Protein AF-A0A1G5LSL0-F1 (afdb_monomer_lite)

Radius of gyration: 14.31 Å; chains: 1; bounding box: 26×23×39 Å

Foldseek 3Di:
DAPQFQKDKDWDFDADPVRDTPDIDIDIDGDAPPVVRDRDRDRLVPVLVVDPHSPPPPD

Structure (mmCIF, N/CA/C/O backbone):
data_AF-A0A1G5LSL0-F1
#
_entry.id   AF-A0A1G5LSL0-F1
#
loop_
_atom_site.group_PDB
_atom_site.id
_atom_site.type_symbol
_atom_site.label_atom_id
_atom_site.label_alt_id
_atom_site.label_comp_id
_atom_site.label_asym_id
_atom_site.label_entity_id
_atom_site.label_seq_id
_atom_site.pdbx_PDB_ins_code
_atom_site.Cartn_x
_atom_site.Cartn_y
_atom_site.Cartn_z
_atom_site.occupancy
_atom_site.B_iso_or_equiv
_atom_site.auth_seq_id
_atom_site.auth_comp_id
_atom_site.auth_asym_id
_atom_site.auth_atom_id
_atom_site.pdbx_PDB_model_num
ATOM 1 N N . MET A 1 1 ? 9.355 -3.127 3.553 1.00 51.25 1 MET A N 1
ATOM 2 C CA . MET A 1 1 ? 10.720 -3.326 3.007 1.00 51.25 1 MET A CA 1
ATOM 3 C C . MET A 1 1 ? 10.610 -3.170 1.495 1.00 51.25 1 MET A C 1
ATOM 5 O O . MET A 1 1 ? 9.724 -3.797 0.927 1.00 51.25 1 MET A O 1
ATOM 9 N N . TYR A 1 2 ? 11.397 -2.305 0.848 1.00 54.47 2 TYR A N 1
ATOM 10 C CA . TYR A 1 2 ? 11.400 -2.250 -0.619 1.00 54.47 2 TYR A CA 1
ATOM 11 C C . TYR A 1 2 ? 12.118 -3.508 -1.114 1.00 54.47 2 TYR A C 1
ATOM 13 O O . TYR A 1 2 ? 13.286 -3.712 -0.789 1.00 54.47 2 TYR A O 1
ATOM 21 N N . GLY A 1 3 ? 11.395 -4.403 -1.790 1.00 55.16 3 GLY A N 1
ATOM 22 C CA . GLY A 1 3 ? 12.014 -5.566 -2.420 1.00 55.16 3 GLY A CA 1
ATOM 23 C C . GLY A 1 3 ? 12.981 -5.106 -3.512 1.00 55.16 3 GLY A C 1
ATOM 24 O O . GLY A 1 3 ? 12.845 -4.003 -4.032 1.00 55.16 3 GLY A O 1
ATOM 25 N N . SER A 1 4 ? 13.940 -5.946 -3.896 1.00 60.69 4 SER A N 1
ATOM 26 C CA . SER A 1 4 ? 14.902 -5.698 -4.986 1.00 60.69 4 SER A CA 1
ATOM 27 C C . SER A 1 4 ? 14.265 -5.674 -6.393 1.00 60.69 4 SER A C 1
ATOM 29 O O . SER A 1 4 ? 14.901 -6.021 -7.386 1.00 60.69 4 SER A O 1
ATOM 31 N N . GLY A 1 5 ? 12.994 -5.282 -6.494 1.00 75.38 5 GLY A N 1
ATOM 32 C CA . GLY A 1 5 ? 12.196 -5.275 -7.712 1.00 75.38 5 GLY A CA 1
ATOM 33 C C . GLY A 1 5 ? 11.283 -4.053 -7.801 1.00 75.38 5 GLY A C 1
ATOM 34 O O . GLY A 1 5 ? 11.372 -3.108 -7.025 1.00 75.38 5 GLY A O 1
ATOM 35 N N . LYS A 1 6 ? 10.358 -4.086 -8.760 1.00 87.25 6 LYS A N 1
ATOM 36 C CA . LYS A 1 6 ? 9.489 -2.945 -9.106 1.00 87.25 6 LYS A CA 1
ATOM 37 C C . LYS A 1 6 ? 8.366 -2.663 -8.100 1.00 87.25 6 LYS A C 1
ATOM 39 O O . LYS A 1 6 ? 7.510 -1.812 -8.344 1.00 87.25 6 LYS A O 1
ATOM 44 N N . THR A 1 7 ? 8.324 -3.424 -7.011 1.00 88.19 7 THR A N 1
ATOM 45 C CA . THR A 1 7 ? 7.213 -3.459 -6.064 1.00 88.19 7 THR A CA 1
ATOM 46 C C . THR A 1 7 ? 7.701 -3.533 -4.623 1.00 88.19 7 THR A C 1
ATOM 48 O O . THR A 1 7 ? 8.799 -4.010 -4.338 1.00 88.19 7 THR A O 1
ATOM 51 N N . PHE A 1 8 ? 6.849 -3.108 -3.701 1.00 85.19 8 PHE A N 1
ATOM 52 C CA . PHE A 1 8 ? 7.068 -3.138 -2.264 1.00 85.19 8 PHE A CA 1
ATOM 53 C C . PHE A 1 8 ? 5.796 -3.563 -1.534 1.00 85.19 8 PHE A C 1
ATOM 55 O O . PHE A 1 8 ? 4.686 -3.429 -2.048 1.00 85.19 8 PHE A O 1
ATOM 62 N N . GLU A 1 9 ? 5.969 -4.089 -0.327 1.00 88.00 9 GLU A N 1
ATOM 63 C CA . GLU A 1 9 ? 4.853 -4.427 0.551 1.00 88.00 9 GLU A CA 1
ATOM 64 C C . GLU A 1 9 ? 4.347 -3.176 1.278 1.00 88.00 9 GLU A C 1
ATOM 66 O O . GLU A 1 9 ? 5.140 -2.373 1.782 1.00 88.00 9 GLU A O 1
ATOM 71 N N . VAL A 1 10 ? 3.025 -3.032 1.346 1.00 89.19 10 VAL A N 1
ATOM 72 C CA . VAL A 1 10 ? 2.319 -1.980 2.074 1.00 89.19 10 VAL A CA 1
ATOM 73 C C . VAL A 1 10 ? 1.540 -2.614 3.212 1.00 89.19 10 VAL A C 1
ATOM 75 O O . VAL A 1 10 ? 0.795 -3.571 3.010 1.00 89.19 10 VAL A O 1
ATOM 78 N N . MET A 1 11 ? 1.689 -2.036 4.399 1.00 93.94 11 MET A N 1
ATOM 79 C CA . MET A 1 11 ? 0.874 -2.345 5.565 1.00 93.94 11 MET A CA 1
ATOM 80 C C . MET A 1 11 ? 0.201 -1.056 6.016 1.00 93.94 11 MET A C 1
ATOM 82 O O . MET A 1 11 ? 0.876 -0.097 6.386 1.00 93.94 11 MET A O 1
ATOM 86 N N . GLN A 1 12 ? -1.126 -1.026 5.980 1.00 95.88 12 GLN A N 1
ATOM 87 C CA . GLN A 1 12 ? -1.915 0.130 6.376 1.00 95.88 12 GLN A CA 1
ATOM 88 C C . GLN A 1 12 ? -2.846 -0.248 7.524 1.00 95.88 12 GLN A C 1
ATOM 90 O O . GLN A 1 12 ? -3.530 -1.271 7.481 1.00 95.88 12 GLN A O 1
ATOM 95 N N . LYS A 1 13 ? -2.901 0.605 8.545 1.00 97.75 13 LYS A N 1
ATOM 96 C CA . LYS A 1 13 ? -3.940 0.562 9.575 1.00 97.75 13 LYS A CA 1
ATOM 97 C C . LYS A 1 13 ? -4.880 1.736 9.357 1.00 97.75 13 LYS A C 1
ATOM 99 O O . LYS A 1 13 ? -4.428 2.865 9.194 1.00 97.75 13 LYS A O 1
ATOM 104 N N . ILE A 1 14 ? -6.177 1.462 9.351 1.00 97.25 14 ILE A N 1
ATOM 105 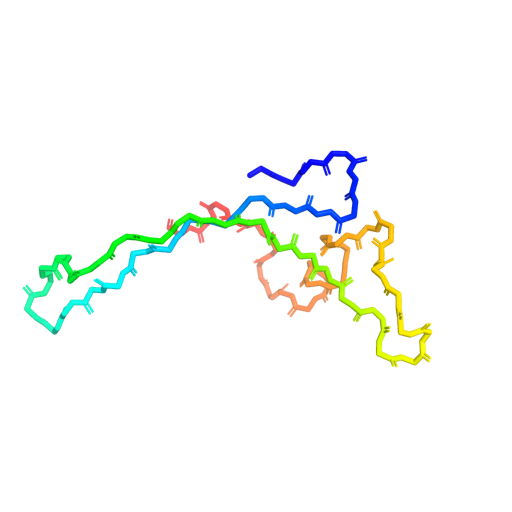C CA . ILE A 1 14 ? -7.218 2.486 9.314 1.00 97.25 14 ILE A CA 1
ATOM 106 C C . ILE A 1 14 ? -7.662 2.699 10.756 1.00 97.25 14 ILE A C 1
ATOM 108 O O . ILE A 1 14 ? -8.183 1.778 11.388 1.00 97.25 14 ILE A O 1
ATOM 112 N N . ILE A 1 15 ? -7.392 3.893 11.278 1.00 98.12 15 ILE A N 1
ATOM 113 C CA . ILE A 1 15 ? -7.635 4.262 12.673 1.00 98.12 15 ILE A CA 1
ATOM 114 C C . ILE A 1 15 ? -8.881 5.148 12.732 1.00 98.12 15 ILE A C 1
ATOM 116 O O . ILE A 1 15 ? -9.036 6.055 11.915 1.00 98.12 15 ILE A O 1
ATOM 120 N N . LYS A 1 16 ? -9.785 4.852 13.666 1.00 97.25 16 LYS A N 1
ATOM 121 C CA . LYS A 1 16 ? -10.945 5.691 13.983 1.00 97.25 16 LYS A CA 1
ATOM 122 C C . LYS A 1 16 ? -10.507 6.927 14.771 1.00 97.25 16 LYS A C 1
ATOM 124 O O . LYS A 1 16 ? -9.419 6.952 15.337 1.00 97.25 16 LYS A O 1
ATOM 129 N N . GLU A 1 17 ? -11.380 7.924 14.874 1.00 98.06 17 GLU A N 1
ATOM 130 C CA . GLU A 1 17 ? -11.098 9.133 15.664 1.00 98.06 17 GLU A CA 1
ATOM 131 C C . GLU A 1 17 ? -10.840 8.837 17.151 1.00 98.06 17 GLU A C 1
ATOM 133 O O . GLU A 1 17 ? -10.059 9.533 17.791 1.00 98.06 17 GLU A O 1
ATOM 138 N N . ASP A 1 18 ? -11.433 7.764 17.684 1.00 96.44 18 ASP A N 1
ATOM 139 C CA . ASP A 1 18 ? -11.227 7.293 19.060 1.00 96.44 18 ASP A CA 1
ATOM 140 C C . ASP A 1 18 ? -9.921 6.492 19.262 1.00 96.44 18 ASP A C 1
ATOM 142 O O . ASP A 1 18 ? -9.655 5.992 20.354 1.00 96.44 18 ASP A O 1
ATOM 146 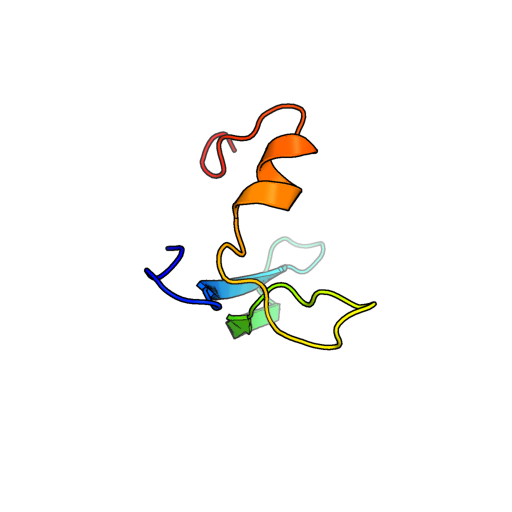N N . GLY A 1 19 ? -9.099 6.353 18.218 1.00 96.62 19 GLY A N 1
ATOM 147 C CA . GLY A 1 19 ? -7.842 5.607 18.247 1.00 96.62 19 GLY A CA 1
ATOM 148 C C . GLY A 1 19 ? -7.987 4.097 18.036 1.00 96.62 19 GLY A C 1
ATOM 149 O O . GLY A 1 19 ? -6.974 3.404 17.909 1.00 96.62 19 GLY A O 1
ATOM 150 N N . ALA A 1 20 ? -9.206 3.554 17.947 1.00 97.69 20 ALA A N 1
ATOM 151 C CA . ALA A 1 20 ? -9.403 2.136 17.673 1.00 97.69 20 ALA A CA 1
ATOM 152 C C . ALA A 1 20 ? -9.056 1.788 16.215 1.00 97.69 20 ALA A C 1
ATOM 154 O O . ALA A 1 20 ? -9.326 2.543 15.278 1.00 97.69 20 ALA A O 1
ATOM 155 N N . VAL A 1 21 ? -8.499 0.594 15.996 1.00 98.00 21 VAL A N 1
ATOM 156 C CA . VAL A 1 21 ? -8.256 0.079 14.641 1.00 98.00 21 VAL A CA 1
ATOM 157 C C . VAL A 1 21 ? -9.586 -0.366 14.034 1.00 98.00 21 VAL A C 1
ATOM 159 O O . VAL A 1 21 ? -10.222 -1.292 14.532 1.00 98.00 21 VAL A O 1
ATOM 162 N N . ALA A 1 22 ? -10.000 0.274 12.942 1.00 98.00 22 ALA A N 1
ATOM 163 C CA . ALA A 1 22 ? -11.163 -0.144 12.165 1.00 98.00 22 ALA A CA 1
ATOM 164 C C . ALA A 1 22 ? -10.831 -1.315 11.232 1.00 98.00 22 ALA A C 1
ATOM 166 O O . ALA A 1 22 ? -11.637 -2.229 11.080 1.00 98.00 22 ALA A O 1
ATOM 167 N N . ALA A 1 23 ? -9.653 -1.279 10.603 1.00 97.94 23 ALA A N 1
ATOM 168 C CA . ALA A 1 23 ? -9.193 -2.313 9.683 1.00 97.94 23 ALA A CA 1
ATOM 169 C C . ALA A 1 23 ? -7.667 -2.295 9.530 1.00 97.94 23 ALA A C 1
ATOM 171 O O . ALA A 1 23 ? -7.018 -1.257 9.692 1.00 97.94 23 ALA A O 1
ATOM 172 N N . SER A 1 24 ? -7.107 -3.440 9.149 1.00 97.25 24 SER A N 1
ATOM 173 C CA . SER A 1 24 ? -5.730 -3.571 8.674 1.00 97.25 24 SER A CA 1
ATOM 174 C C . SER A 1 24 ? -5.722 -4.106 7.250 1.00 97.25 24 SER A C 1
ATOM 176 O O . SER A 1 24 ? -6.418 -5.076 6.954 1.00 97.25 24 SER A O 1
ATOM 178 N N . VAL A 1 25 ? -4.906 -3.506 6.393 1.00 96.69 25 VAL A N 1
ATOM 179 C CA . VAL A 1 25 ? -4.753 -3.890 4.992 1.00 96.69 25 VAL A CA 1
ATOM 180 C C . VAL A 1 25 ? -3.288 -4.197 4.729 1.00 96.69 25 VAL A C 1
ATOM 182 O O . VAL A 1 25 ? -2.413 -3.397 5.065 1.00 96.69 25 VAL A O 1
ATOM 185 N N . THR A 1 26 ? -3.028 -5.344 4.112 1.00 95.44 26 THR A N 1
ATOM 186 C CA . THR A 1 26 ? -1.727 -5.687 3.539 1.00 95.44 26 THR A CA 1
ATOM 187 C C . THR A 1 26 ? -1.858 -5.783 2.025 1.00 95.44 26 THR A C 1
ATOM 189 O O . THR A 1 26 ? -2.905 -6.164 1.499 1.00 95.44 26 THR A O 1
ATOM 192 N N . GLY A 1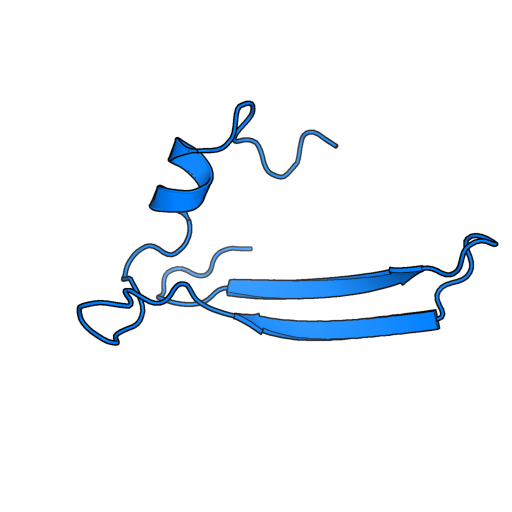 27 ? -0.812 -5.399 1.302 1.00 91.81 27 GLY A N 1
ATOM 193 C CA . GLY A 1 27 ? -0.835 -5.433 -0.153 1.00 91.81 27 GLY A CA 1
ATOM 194 C C . GLY A 1 27 ? 0.536 -5.247 -0.778 1.00 91.81 27 GLY A C 1
ATOM 195 O O . GLY A 1 27 ? 1.506 -4.894 -0.111 1.00 91.81 27 GLY A O 1
ATOM 196 N N . VAL A 1 28 ? 0.599 -5.473 -2.086 1.00 92.19 28 VAL A N 1
ATOM 197 C CA . VAL A 1 28 ? 1.783 -5.210 -2.905 1.00 92.19 28 VAL A CA 1
ATOM 198 C C . VAL A 1 28 ? 1.502 -3.975 -3.753 1.00 92.19 28 VAL A C 1
ATOM 200 O O . VAL A 1 28 ? 0.494 -3.921 -4.454 1.00 92.19 28 VAL A O 1
ATOM 203 N N . ALA A 1 29 ? 2.391 -2.990 -3.696 1.00 89.50 29 ALA A N 1
ATOM 204 C CA . ALA A 1 29 ? 2.313 -1.758 -4.472 1.00 89.50 29 ALA A CA 1
ATOM 205 C C . ALA A 1 29 ? 3.580 -1.558 -5.313 1.00 89.50 29 ALA A C 1
ATOM 207 O O . ALA A 1 29 ? 4.597 -2.209 -5.091 1.00 89.50 29 ALA A O 1
ATOM 208 N N . GLY A 1 30 ? 3.531 -0.648 -6.282 1.00 89.50 30 GLY A N 1
ATOM 209 C CA . GLY A 1 30 ? 4.674 -0.240 -7.097 1.00 89.50 30 GLY A CA 1
ATOM 210 C C . GLY A 1 30 ? 4.468 1.173 -7.634 1.00 89.50 30 GLY A C 1
ATOM 211 O O . GLY A 1 30 ? 3.351 1.689 -7.605 1.00 89.50 30 GLY A O 1
ATOM 212 N N . MET A 1 31 ? 5.537 1.803 -8.122 1.00 89.12 31 MET A N 1
ATOM 213 C CA . MET A 1 31 ? 5.450 3.148 -8.694 1.00 89.12 31 MET A CA 1
ATOM 214 C C . MET A 1 31 ? 5.289 3.066 -10.213 1.00 89.12 31 MET A C 1
ATOM 216 O O . MET A 1 31 ? 6.069 2.399 -10.894 1.00 89.12 31 MET A O 1
ATOM 220 N N . LEU A 1 32 ? 4.271 3.739 -10.749 1.00 90.44 32 LEU A N 1
ATOM 221 C CA . LEU A 1 32 ? 3.979 3.750 -12.181 1.00 90.44 32 LEU A CA 1
ATOM 222 C C . LEU A 1 32 ? 4.602 4.985 -12.841 1.00 90.44 32 LEU A C 1
ATOM 224 O O . LEU A 1 32 ? 4.305 6.117 -12.461 1.00 90.44 32 LEU A O 1
ATOM 228 N N . ASP A 1 33 ? 5.417 4.773 -13.872 1.00 87.69 33 ASP A N 1
ATOM 229 C CA . ASP A 1 33 ? 5.698 5.810 -14.861 1.00 87.69 33 ASP A CA 1
ATOM 230 C C . ASP A 1 33 ? 4.449 5.972 -15.735 1.00 87.69 33 ASP A C 1
ATOM 232 O O . ASP A 1 33 ? 4.095 5.081 -16.514 1.00 87.69 33 ASP A O 1
ATOM 236 N N . LEU A 1 34 ? 3.762 7.104 -15.578 1.00 92.44 34 LEU A N 1
ATOM 237 C CA . LEU A 1 34 ? 2.503 7.386 -16.266 1.00 92.44 34 LEU A CA 1
ATOM 238 C C . LEU A 1 34 ? 2.678 7.620 -17.771 1.00 92.44 34 LEU A C 1
ATOM 240 O O . LEU A 1 34 ? 1.761 7.318 -18.536 1.00 92.44 34 LEU A O 1
ATOM 244 N N . ALA A 1 35 ? 3.839 8.113 -18.208 1.00 91.31 35 ALA A N 1
ATOM 245 C CA . ALA A 1 35 ? 4.120 8.347 -19.620 1.00 91.31 35 ALA A CA 1
ATOM 246 C C . ALA A 1 35 ? 4.425 7.025 -20.332 1.00 91.31 35 ALA A C 1
ATOM 248 O O . ALA A 1 35 ? 3.836 6.718 -21.369 1.00 91.31 35 ALA A O 1
ATOM 249 N N . ALA A 1 36 ? 5.294 6.203 -19.740 1.00 93.19 36 ALA A N 1
ATOM 250 C CA . ALA A 1 36 ? 5.642 4.891 -20.281 1.00 93.19 36 ALA A CA 1
ATOM 251 C C . ALA A 1 36 ? 4.575 3.815 -20.013 1.00 93.19 36 ALA A C 1
ATOM 253 O O . ALA A 1 36 ? 4.652 2.733 -20.598 1.00 93.19 36 ALA A O 1
ATOM 254 N N . ARG A 1 37 ? 3.618 4.091 -19.112 1.00 94.44 37 ARG A N 1
ATOM 255 C CA . ARG A 1 37 ? 2.606 3.154 -18.590 1.00 94.44 37 ARG A CA 1
ATOM 256 C C . ARG A 1 37 ? 3.225 1.845 -18.097 1.00 94.44 37 ARG A C 1
ATOM 258 O O . ARG A 1 37 ? 2.749 0.754 -18.405 1.00 94.44 37 ARG A O 1
ATOM 265 N N . ARG A 1 38 ? 4.327 1.953 -17.353 1.00 90.81 38 ARG A N 1
ATOM 266 C CA . ARG A 1 38 ? 5.110 0.814 -16.848 1.00 90.81 38 ARG A CA 1
ATOM 267 C C . ARG A 1 38 ? 5.596 1.063 -15.430 1.00 90.81 38 ARG A C 1
ATOM 269 O O . ARG A 1 38 ? 5.863 2.200 -15.056 1.00 90.81 38 ARG A O 1
ATOM 276 N N . LEU A 1 39 ? 5.745 -0.009 -14.653 1.00 90.31 39 LEU A N 1
ATOM 277 C CA . LEU A 1 39 ? 6.348 0.092 -13.327 1.00 90.31 39 LEU A CA 1
ATOM 278 C C . LEU A 1 39 ? 7.820 0.505 -13.433 1.00 90.31 39 LEU A C 1
ATOM 280 O O . LEU A 1 39 ? 8.568 -0.044 -14.262 1.00 90.31 39 LEU A O 1
ATOM 284 N N . THR A 1 40 ? 8.224 1.439 -12.574 1.00 86.94 40 THR A N 1
ATOM 285 C CA . THR A 1 40 ? 9.615 1.877 -12.453 1.00 86.94 40 THR A CA 1
ATOM 286 C C . THR A 1 40 ? 10.479 0.740 -11.912 1.00 86.94 40 THR A C 1
ATOM 288 O O . THR A 1 40 ? 10.014 -0.133 -11.182 1.00 86.94 40 THR A O 1
ATOM 291 N N . ALA A 1 41 ? 11.748 0.711 -12.325 1.00 86.31 41 ALA A N 1
ATOM 292 C CA . ALA A 1 41 ? 12.706 -0.267 -11.809 1.00 86.31 41 ALA A CA 1
ATOM 293 C C . ALA A 1 41 ? 13.083 0.021 -10.348 1.00 86.31 41 ALA A C 1
ATOM 295 O O . ALA A 1 41 ? 13.268 -0.910 -9.575 1.00 86.31 41 ALA A O 1
ATOM 296 N N . ASP A 1 42 ? 13.138 1.305 -9.991 1.00 81.25 42 ASP A N 1
ATOM 297 C CA . ASP A 1 42 ? 13.356 1.788 -8.633 1.00 81.25 42 ASP A CA 1
ATOM 298 C C . ASP A 1 42 ? 12.094 2.531 -8.152 1.00 81.25 42 ASP A C 1
ATOM 300 O O . ASP A 1 42 ? 11.841 3.668 -8.574 1.00 81.25 42 ASP A O 1
ATOM 304 N N . PRO A 1 43 ? 11.239 1.889 -7.338 1.00 77.94 43 PRO A N 1
ATOM 305 C CA . PRO A 1 43 ? 10.053 2.535 -6.785 1.00 77.94 43 PRO A CA 1
ATOM 306 C C . PRO A 1 43 ? 10.362 3.500 -5.624 1.00 77.94 43 PRO A C 1
ATOM 308 O O . PRO A 1 43 ? 9.484 4.286 -5.271 1.00 77.94 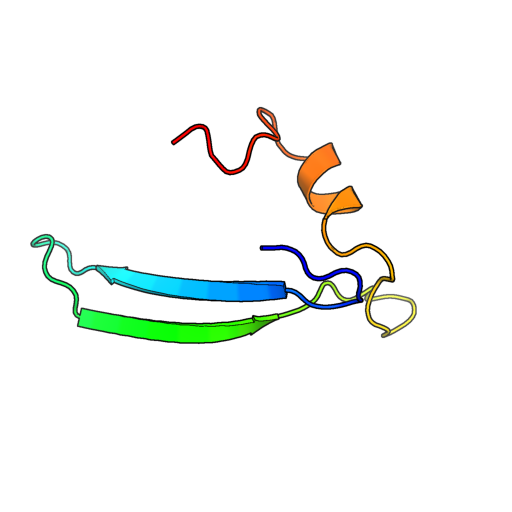43 PRO A O 1
ATOM 311 N N . ALA A 1 44 ? 11.570 3.484 -5.045 1.00 74.06 44 ALA A N 1
ATOM 312 C CA . ALA A 1 44 ? 11.942 4.328 -3.904 1.00 74.06 44 ALA A CA 1
ATOM 313 C C . ALA A 1 44 ? 12.600 5.659 -4.319 1.00 74.06 44 ALA A C 1
ATOM 315 O O 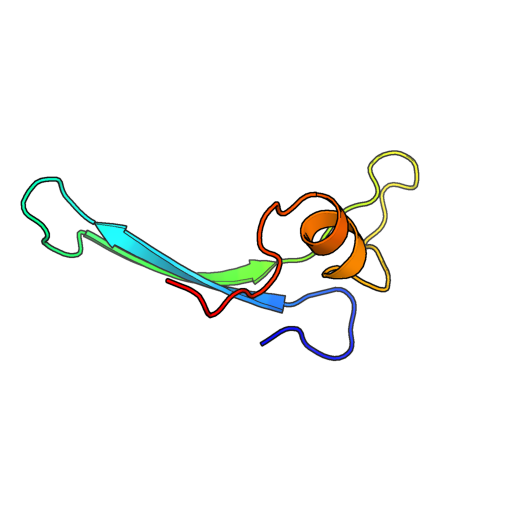. ALA A 1 44 ? 12.433 6.667 -3.632 1.00 74.06 44 ALA A O 1
ATOM 316 N N . GLY A 1 45 ? 13.295 5.701 -5.460 1.00 69.88 45 GLY A N 1
ATOM 317 C CA . GLY A 1 45 ? 14.132 6.843 -5.846 1.00 69.88 45 GLY A CA 1
ATOM 318 C C . GLY A 1 45 ? 13.410 8.193 -5.970 1.00 69.88 45 GLY A C 1
ATOM 319 O O . GLY A 1 45 ? 13.907 9.212 -5.489 1.00 69.88 45 GLY A O 1
ATOM 320 N N . ARG A 1 46 ? 12.219 8.240 -6.585 1.00 69.62 46 ARG A N 1
ATOM 321 C CA . ARG A 1 46 ? 11.501 9.514 -6.804 1.00 69.62 46 ARG A CA 1
ATOM 322 C C . ARG A 1 46 ? 10.824 10.075 -5.543 1.00 69.62 46 ARG A C 1
ATOM 324 O O . ARG A 1 46 ? 10.970 11.273 -5.311 1.00 69.62 46 ARG A O 1
ATOM 331 N N . PRO A 1 47 ? 10.127 9.272 -4.718 1.00 64.81 47 PRO A N 1
ATOM 332 C CA . PRO A 1 47 ? 9.623 9.731 -3.424 1.00 64.81 47 PRO A CA 1
ATOM 333 C C . PRO A 1 47 ? 10.729 10.257 -2.499 1.00 64.81 47 PRO A C 1
ATOM 335 O O . PRO A 1 47 ? 10.566 11.323 -1.911 1.00 64.81 47 PRO A O 1
ATOM 338 N N . SER A 1 48 ? 11.880 9.576 -2.426 1.00 64.06 48 SER A N 1
ATOM 339 C CA . SER A 1 48 ? 13.012 10.007 -1.591 1.00 64.06 48 SER A CA 1
ATOM 340 C C . SER A 1 48 ? 13.584 11.367 -2.001 1.00 64.06 48 SER A C 1
ATOM 342 O O . SER A 1 48 ? 13.993 12.133 -1.140 1.00 64.06 48 SER A O 1
ATOM 344 N N . SER A 1 49 ? 13.564 11.710 -3.292 1.00 64.69 49 SER A N 1
ATOM 345 C CA . SER A 1 49 ? 14.013 13.025 -3.775 1.00 64.69 49 SER A CA 1
ATOM 346 C C . SER A 1 49 ? 13.057 14.178 -3.433 1.00 64.69 49 SER A C 1
ATOM 348 O O . SER A 1 49 ? 13.452 15.336 -3.549 1.00 64.69 49 SER A O 1
ATOM 350 N N . LEU A 1 50 ? 11.801 13.882 -3.086 1.00 65.06 50 LEU A N 1
ATOM 351 C CA . LEU A 1 50 ? 10.761 14.875 -2.783 1.00 65.06 50 LEU A CA 1
ATOM 352 C C . LEU A 1 50 ? 10.492 15.006 -1.278 1.00 65.06 50 LEU A C 1
ATOM 354 O O . LEU A 1 50 ? 9.809 15.936 -0.852 1.00 65.06 50 LEU A O 1
ATOM 358 N N . ALA A 1 51 ? 11.001 14.077 -0.474 1.00 67.31 51 ALA A N 1
ATOM 359 C CA . ALA A 1 51 ? 10.823 14.081 0.966 1.00 67.31 51 ALA A CA 1
ATOM 360 C C . ALA A 1 51 ? 11.800 15.068 1.626 1.00 67.31 51 ALA A C 1
ATOM 362 O O . ALA A 1 51 ? 13.012 14.946 1.475 1.00 67.31 51 ALA A O 1
ATOM 363 N N . GLY A 1 52 ? 11.276 16.020 2.408 1.00 69.44 52 GLY A N 1
ATOM 364 C CA . GLY A 1 52 ? 12.098 16.939 3.212 1.00 69.44 52 GLY A CA 1
ATOM 365 C C . GLY A 1 52 ? 12.909 16.238 4.314 1.00 69.44 52 GLY A C 1
ATOM 366 O O . GLY A 1 52 ? 13.923 16.765 4.760 1.00 69.44 52 GLY A O 1
ATOM 367 N N . ASN A 1 53 ? 12.493 15.030 4.708 1.00 61.41 53 ASN A N 1
ATOM 368 C CA . ASN A 1 53 ? 13.297 14.067 5.452 1.00 61.41 53 ASN A CA 1
ATOM 369 C C . ASN A 1 53 ? 13.046 12.672 4.846 1.00 61.41 53 ASN A C 1
ATOM 371 O O . ASN A 1 53 ? 11.967 12.114 5.048 1.00 61.41 53 ASN A O 1
ATOM 375 N N . PRO A 1 54 ? 13.980 12.126 4.052 1.00 57.09 54 PRO A N 1
ATOM 376 C CA . PRO A 1 54 ? 13.767 10.896 3.299 1.00 57.09 54 PRO A CA 1
ATOM 377 C C . PRO A 1 54 ? 13.904 9.626 4.140 1.00 57.09 54 PRO A C 1
ATOM 379 O O . PRO A 1 54 ? 13.755 8.546 3.571 1.00 57.09 54 PRO A O 1
ATOM 382 N N . ASP A 1 55 ? 14.198 9.718 5.444 1.00 63.75 55 ASP A N 1
ATOM 383 C CA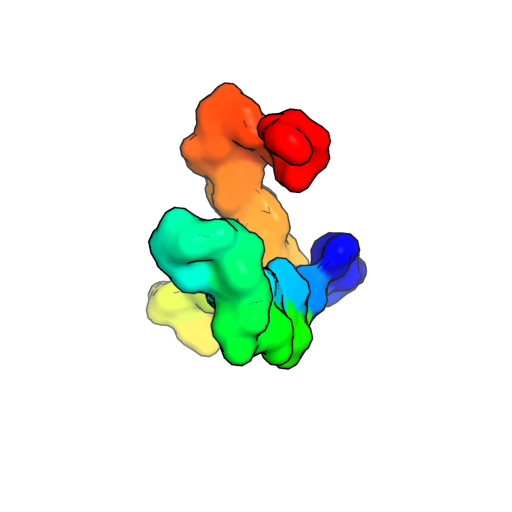 . ASP A 1 55 ? 14.236 8.543 6.312 1.00 63.75 55 ASP A CA 1
ATOM 384 C C . ASP A 1 55 ? 12.810 8.042 6.607 1.00 63.75 55 ASP A C 1
ATOM 386 O O . ASP A 1 55 ? 12.077 8.669 7.378 1.00 63.75 55 ASP A O 1
ATOM 390 N N . PRO A 1 56 ? 12.408 6.880 6.058 1.00 54.31 56 PRO A N 1
ATOM 391 C CA . PRO A 1 56 ? 11.077 6.325 6.270 1.00 54.31 56 PRO A CA 1
ATOM 392 C C . PRO A 1 56 ? 10.853 5.788 7.697 1.00 54.31 56 PRO A C 1
ATOM 394 O O . PRO A 1 56 ? 9.789 5.231 7.958 1.00 54.31 56 PRO A O 1
ATOM 397 N N . ARG A 1 57 ? 11.843 5.880 8.600 1.00 59.34 57 ARG A N 1
ATOM 398 C CA . ARG A 1 57 ? 11.766 5.450 10.010 1.00 59.34 57 ARG A CA 1
ATOM 399 C C . ARG A 1 57 ? 11.868 6.593 11.021 1.00 59.34 57 ARG A C 1
ATOM 401 O O . ARG A 1 57 ? 11.827 6.338 12.221 1.00 59.34 57 ARG A O 1
ATOM 408 N N . SER A 1 58 ? 12.006 7.830 10.558 1.00 54.47 58 SER A N 1
ATOM 409 C CA . SER A 1 58 ? 11.974 9.014 11.413 1.00 54.47 58 SER A CA 1
ATOM 410 C C . SER A 1 58 ? 10.517 9.420 11.674 1.00 54.47 58 SER A C 1
ATOM 412 O O . SER A 1 58 ? 10.011 10.354 11.052 1.00 54.47 58 SER A O 1
ATOM 414 N N . GLY A 1 59 ? 9.820 8.684 12.540 1.00 44.12 59 GLY A N 1
ATOM 415 C CA . GLY A 1 59 ? 8.431 8.945 12.930 1.00 44.12 59 GLY A CA 1
ATOM 416 C C . GLY A 1 59 ? 7.945 7.990 14.003 1.00 44.12 59 GLY A C 1
ATOM 417 O O . GLY A 1 59 ? 8.080 6.767 13.781 1.00 44.12 59 GLY A O 1
#

Secondary structure (DSSP, 8-state):
-B-SSSEEEEEEEEE-TTS-EEEEEEEEEE-EETTTTEE-S-SSHHHHHH-SS--TT--

Sequence (59 aa):
MYGSGKTFEVMQKIIKEDGAVAASVTGVAGMLDLAARRLTADPAGRPSSLAGNPDPRSG

pLDDT: mean 81.45, std 15.75, range [44.12, 98.12]